Protein AF-A0A8D8SA68-F1 (afdb_monomer_lite)

Radius of gyration: 17.82 Å; chains: 1; bounding box: 41×41×46 Å

pLDDT: mean 88.43, std 13.24, range [37.03, 98.44]

Sequence (129 aa):
MVAFEKQLNEIISTVRPQAKPLPGYDGGDCRHDMDLDCDEVYPNIFLSDGLTAKNKEYLKRIGVTHVVNAAKGRKFGMVNTTSDYYKDVGIKFLGLELMDLPIANISCHFRDVADFIEDALDNKGTRSR

InterPro domains:
  IPR020405 Atypical dual specificity phosphatase, subfamily A [PR01909] (39-50)
  IPR020405 Atypical dual specificity phosphatase, subfamily A [PR01909] (59-68)
  IPR020405 Atypical dual specificity phosphatase, subfamily A [PR01909] (93-104)
  IPR020405 Atypical dual specificity phosphatase, subfamily A [PR01909] (113-122)
  IPR020405 Atypical dual specificity phosphatase, subfamily A [PTHR45682] (32-125)
  IPR029021 Protein-tyrosine phosphatase-like [G3DSA:3.90.190.10] (25-127)
  IPR029021 Protein-tyrosine phosphatase-like [SSF52799] (35-125)

Organism: NCBI:txid428564

Structure (mmCIF, N/CA/C/O backbone):
data_AF-A0A8D8SA68-F1
#
_entry.id   AF-A0A8D8SA68-F1
#
loop_
_atom_site.group_PDB
_atom_site.id
_atom_site.type_symbol
_atom_site.label_atom_id
_atom_site.label_alt_id
_atom_site.label_comp_id
_atom_site.label_asym_id
_atom_site.label_entity_id
_atom_site.label_seq_id
_atom_site.pdbx_PDB_ins_code
_atom_site.Cartn_x
_atom_site.Cartn_y
_atom_site.Cartn_z
_atom_site.occupancy
_atom_site.B_iso_or_equiv
_atom_site.auth_seq_id
_atom_site.auth_comp_id
_atom_site.auth_asym_id
_atom_site.auth_atom_id
_atom_site.pdbx_PDB_model_num
ATOM 1 N N . MET A 1 1 ? 17.472 -25.282 -29.111 1.00 59.91 1 MET A N 1
ATOM 2 C CA . MET A 1 1 ? 16.830 -23.952 -29.222 1.00 59.91 1 MET A CA 1
ATOM 3 C C . MET A 1 1 ? 15.435 -24.021 -29.845 1.00 59.91 1 MET A C 1
ATOM 5 O O . MET A 1 1 ? 14.513 -23.552 -29.206 1.00 59.91 1 MET A O 1
ATOM 9 N N . VAL A 1 2 ? 15.231 -24.699 -30.983 1.00 66.75 2 VAL A N 1
ATOM 10 C CA . VAL A 1 2 ? 13.934 -24.743 -31.710 1.00 66.75 2 VAL A CA 1
ATOM 11 C C . VAL A 1 2 ? 12.741 -25.322 -30.914 1.00 66.75 2 VAL A C 1
ATOM 13 O O . VAL A 1 2 ? 11.602 -24.911 -31.108 1.00 66.75 2 VAL A O 1
ATOM 16 N N . ALA A 1 3 ? 12.974 -26.268 -29.998 1.00 70.31 3 ALA A N 1
ATOM 17 C CA . ALA A 1 3 ? 11.900 -26.874 -29.199 1.00 70.31 3 ALA A CA 1
ATOM 18 C C . ALA A 1 3 ? 11.290 -25.908 -28.160 1.00 70.31 3 ALA A C 1
ATOM 20 O O . ALA A 1 3 ? 10.088 -25.952 -27.919 1.00 70.31 3 ALA A O 1
ATOM 21 N N . PHE A 1 4 ? 12.101 -25.008 -27.594 1.00 74.00 4 PHE A N 1
ATOM 22 C CA . PHE A 1 4 ? 11.661 -24.047 -26.575 1.00 74.00 4 PHE A CA 1
ATOM 23 C C . PHE A 1 4 ? 10.782 -22.945 -27.174 1.00 74.00 4 PHE A C 1
ATOM 25 O O . PHE A 1 4 ? 9.775 -22.570 -26.585 1.00 74.00 4 PHE A O 1
ATOM 32 N N . GLU A 1 5 ? 11.120 -22.467 -28.374 1.00 82.81 5 GLU A N 1
ATOM 33 C CA . GLU A 1 5 ? 10.325 -21.460 -29.087 1.00 82.81 5 GLU A CA 1
ATOM 34 C C . GLU A 1 5 ? 8.953 -21.998 -29.497 1.00 82.81 5 GLU A C 1
ATOM 36 O O . GLU A 1 5 ? 7.956 -21.290 -29.385 1.00 82.81 5 GLU A O 1
ATOM 41 N N . LYS A 1 6 ? 8.872 -23.267 -29.924 1.00 82.12 6 LYS A N 1
ATOM 42 C CA . LYS A 1 6 ? 7.584 -23.913 -30.220 1.00 82.12 6 LYS A CA 1
ATOM 43 C C . LYS A 1 6 ? 6.695 -23.994 -28.986 1.00 82.12 6 LYS A C 1
ATOM 45 O O . LYS A 1 6 ? 5.541 -23.589 -29.061 1.00 82.12 6 LYS A O 1
ATOM 50 N N . GLN A 1 7 ? 7.246 -24.459 -27.866 1.00 87.62 7 GLN A N 1
ATOM 51 C CA . GLN A 1 7 ? 6.507 -24.558 -26.611 1.00 87.62 7 GLN A CA 1
ATOM 52 C C . GLN A 1 7 ? 6.066 -23.176 -26.104 1.00 87.62 7 GLN A C 1
ATOM 54 O O . GLN A 1 7 ? 4.932 -23.016 -25.664 1.00 87.62 7 GLN A O 1
ATOM 59 N N . LEU A 1 8 ? 6.926 -22.157 -26.206 1.00 83.81 8 LEU A N 1
ATOM 60 C CA . LEU A 1 8 ? 6.585 -20.789 -25.812 1.00 83.81 8 LEU A CA 1
ATOM 61 C C . LEU A 1 8 ? 5.465 -20.200 -26.685 1.00 83.81 8 LEU A C 1
ATOM 63 O O . LEU A 1 8 ? 4.507 -19.645 -26.152 1.00 83.81 8 LEU A O 1
ATOM 67 N N . ASN A 1 9 ? 5.551 -20.353 -28.009 1.00 86.25 9 ASN A N 1
ATOM 68 C CA . ASN A 1 9 ? 4.514 -19.880 -28.933 1.00 86.25 9 ASN A CA 1
ATOM 69 C C . ASN A 1 9 ? 3.175 -20.595 -28.709 1.00 86.25 9 ASN A C 1
ATOM 71 O O . ASN A 1 9 ? 2.112 -19.971 -28.747 1.00 86.25 9 ASN A O 1
ATOM 75 N N . GLU A 1 10 ? 3.216 -21.897 -28.433 1.00 89.69 10 GLU A N 1
ATOM 76 C CA . GLU A 1 10 ? 2.029 -22.672 -28.087 1.00 89.69 10 GLU A CA 1
ATOM 77 C C . GLU A 1 10 ? 1.394 -22.144 -26.798 1.00 89.69 10 GLU A C 1
ATOM 79 O O . GLU A 1 10 ? 0.206 -21.828 -26.800 1.00 89.69 10 GLU A O 1
ATOM 84 N N . ILE A 1 11 ? 2.183 -21.926 -25.742 1.00 87.44 11 ILE A N 1
ATOM 85 C CA . ILE A 1 11 ? 1.702 -21.369 -24.469 1.00 87.44 11 ILE A CA 1
ATOM 86 C C . ILE A 1 11 ? 1.076 -19.984 -24.669 1.00 87.44 11 ILE A C 1
ATOM 88 O O . ILE A 1 11 ? -0.051 -19.767 -24.231 1.00 87.44 11 ILE A O 1
ATOM 92 N N . ILE A 1 12 ? 1.752 -19.067 -25.369 1.00 85.56 12 ILE A N 1
ATOM 93 C CA . ILE A 1 12 ? 1.243 -17.703 -25.609 1.00 85.56 12 ILE A CA 1
ATOM 94 C C . ILE A 1 12 ? -0.083 -17.730 -26.388 1.00 85.56 12 ILE A C 1
ATOM 96 O O . ILE A 1 12 ? -0.968 -16.914 -26.139 1.00 85.56 12 ILE A O 1
ATOM 100 N N . SER A 1 13 ? -0.245 -18.671 -27.323 1.00 83.81 13 SER A N 1
ATOM 101 C CA . SER A 1 13 ? -1.454 -18.759 -28.154 1.00 83.81 13 SER A CA 1
ATOM 102 C C . SER A 1 13 ? -2.633 -19.470 -27.474 1.00 83.81 13 SER A C 1
ATOM 104 O O . SER A 1 13 ? -3.791 -19.109 -27.724 1.00 83.81 13 SER A O 1
ATOM 106 N N . THR A 1 14 ? -2.356 -20.451 -26.610 1.00 85.56 14 THR A N 1
ATOM 107 C CA . THR A 1 14 ? -3.364 -21.356 -26.030 1.00 85.56 14 THR A CA 1
ATOM 108 C C . THR A 1 14 ? -3.763 -20.998 -24.605 1.00 85.56 14 THR A C 1
ATOM 110 O O . THR A 1 14 ? -4.927 -21.176 -24.242 1.00 85.56 14 THR A O 1
ATOM 113 N N . VAL A 1 15 ? -2.847 -20.459 -23.796 1.00 85.50 15 VAL A N 1
ATOM 114 C CA . VAL A 1 15 ? -3.153 -20.094 -22.413 1.00 85.50 15 VAL A CA 1
ATOM 115 C C . VAL A 1 15 ? -3.982 -18.818 -22.413 1.00 85.50 15 VAL A C 1
ATOM 117 O O . VAL A 1 15 ? -3.536 -17.745 -22.814 1.00 85.50 15 VAL A O 1
ATOM 120 N N . ARG A 1 16 ? -5.225 -18.939 -21.953 1.00 75.12 16 ARG A N 1
ATOM 121 C CA . ARG A 1 16 ? -6.081 -17.802 -21.624 1.00 75.12 16 ARG A CA 1
ATOM 122 C C . ARG A 1 16 ? -5.946 -17.542 -20.123 1.00 75.12 16 ARG A C 1
ATOM 124 O O . ARG A 1 16 ? -6.341 -18.410 -19.342 1.00 75.12 16 ARG A O 1
ATOM 131 N N . PRO A 1 17 ? -5.391 -16.395 -19.697 1.00 68.75 17 PRO A N 1
ATOM 132 C CA . PRO A 1 17 ? -5.432 -16.001 -18.297 1.00 68.75 17 PRO A CA 1
ATOM 133 C C . PRO A 1 17 ? -6.887 -15.957 -17.830 1.00 68.75 17 PRO A C 1
ATOM 135 O O . PRO A 1 17 ? -7.763 -15.497 -18.564 1.00 68.75 17 PRO A O 1
ATOM 138 N N . GLN A 1 18 ? -7.159 -16.438 -16.620 1.00 68.69 18 GLN A N 1
ATOM 139 C CA . GLN A 1 18 ? -8.487 -16.265 -16.045 1.00 68.69 18 GLN A CA 1
ATOM 140 C C . GLN A 1 18 ? -8.701 -14.779 -15.759 1.00 68.69 18 GLN A C 1
ATOM 142 O O . GLN A 1 18 ? -8.043 -14.210 -14.890 1.00 68.69 18 GLN A O 1
ATOM 147 N N . ALA A 1 19 ? -9.613 -14.150 -16.497 1.00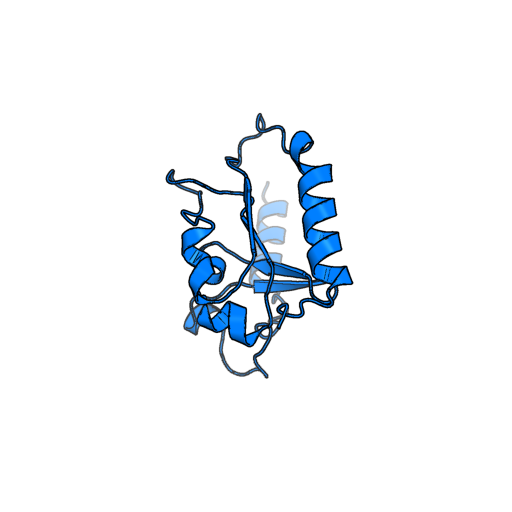 69.44 19 ALA A N 1
ATOM 148 C CA . ALA A 1 19 ? -10.015 -12.779 -16.240 1.00 69.44 19 ALA A CA 1
ATOM 149 C C . ALA A 1 19 ? -10.895 -12.755 -14.985 1.00 69.44 19 ALA A C 1
ATOM 151 O O . ALA A 1 19 ? -12.073 -13.109 -15.032 1.00 69.44 19 ALA A O 1
ATOM 152 N N . LYS A 1 20 ? -10.308 -12.374 -13.849 1.00 76.69 20 LYS A N 1
ATOM 153 C CA . LYS A 1 20 ? -11.072 -12.057 -12.643 1.00 76.69 20 LYS A CA 1
ATOM 154 C C . LYS A 1 20 ? -11.597 -10.621 -12.742 1.00 76.69 20 LYS A C 1
ATOM 156 O O . LYS A 1 20 ? -10.842 -9.747 -13.189 1.00 76.69 20 LYS A O 1
ATOM 161 N N . PRO A 1 21 ? -12.843 -10.355 -12.312 1.00 83.56 21 PRO A N 1
ATOM 162 C CA . PRO A 1 21 ? -13.329 -8.987 -12.201 1.00 83.56 21 PRO A CA 1
ATOM 163 C C . PRO A 1 21 ? -12.434 -8.181 -11.252 1.00 83.56 21 PRO A C 1
ATOM 165 O O . PRO A 1 21 ? -11.767 -8.745 -10.380 1.00 83.56 21 PRO A O 1
ATOM 168 N N . LEU A 1 22 ? -12.403 -6.861 -11.439 1.00 89.06 22 LEU A N 1
ATOM 169 C CA . LEU A 1 22 ? -11.772 -5.971 -10.469 1.00 89.06 22 LEU A CA 1
ATOM 170 C C . LEU A 1 22 ? -12.519 -6.069 -9.133 1.00 89.06 22 LEU A C 1
ATOM 172 O O . LEU A 1 22 ? -13.754 -6.100 -9.138 1.00 89.06 22 LEU A O 1
ATOM 176 N N . PRO A 1 23 ? -11.810 -6.081 -7.992 1.00 91.25 23 PRO A N 1
ATOM 177 C CA . PRO A 1 23 ? -12.447 -5.947 -6.691 1.00 91.25 23 PRO A CA 1
ATOM 178 C C . PRO A 1 23 ? -13.459 -4.788 -6.662 1.00 91.25 23 PRO A C 1
ATOM 180 O O . PRO A 1 23 ? -13.186 -3.682 -7.123 1.00 91.25 23 PRO A O 1
ATOM 183 N N . GLY A 1 24 ? -14.661 -5.048 -6.144 1.00 89.81 24 GLY A N 1
ATOM 184 C CA . GLY A 1 24 ? -15.746 -4.061 -6.105 1.00 89.81 24 GLY A CA 1
ATOM 185 C C . GLY A 1 24 ? -16.471 -3.814 -7.437 1.00 89.81 24 GLY A C 1
ATOM 186 O O . GLY A 1 24 ? -17.187 -2.814 -7.533 1.00 89.81 24 GLY A O 1
ATOM 187 N N . TYR A 1 25 ? -16.305 -4.682 -8.442 1.00 87.75 25 TYR A N 1
ATOM 188 C CA . TYR A 1 25 ? -17.085 -4.694 -9.686 1.00 87.75 25 TYR A CA 1
ATOM 189 C C . TYR A 1 25 ? -17.647 -6.093 -9.984 1.00 87.75 25 TYR A C 1
ATOM 191 O O . TYR A 1 25 ? -16.964 -7.099 -9.810 1.00 87.75 25 TYR A O 1
ATOM 199 N N . ASP A 1 26 ? -18.880 -6.150 -10.495 1.00 79.38 26 ASP A N 1
ATOM 200 C CA . ASP A 1 26 ? -19.654 -7.398 -10.635 1.00 79.38 26 ASP A CA 1
ATOM 201 C C . ASP A 1 26 ? -19.409 -8.141 -11.971 1.00 79.38 26 ASP A C 1
ATOM 203 O O . ASP A 1 26 ? -19.995 -9.192 -12.228 1.00 79.38 26 ASP A O 1
ATOM 207 N N . GLY A 1 27 ? -18.507 -7.624 -12.814 1.00 69.38 27 GLY A N 1
ATOM 208 C CA . GLY A 1 27 ? -18.155 -8.174 -14.128 1.00 69.38 27 GLY A CA 1
ATOM 209 C C . GLY A 1 27 ? -18.837 -7.452 -15.297 1.00 69.38 27 GLY A C 1
ATOM 210 O O . GLY A 1 27 ? -20.022 -7.138 -15.248 1.00 69.38 27 GLY A O 1
ATOM 211 N N . GLY A 1 28 ? -18.066 -7.178 -16.356 1.00 59.72 28 GLY A N 1
ATOM 212 C CA . GLY A 1 28 ? -18.523 -6.497 -17.578 1.00 59.72 28 GLY A CA 1
ATOM 213 C C . GLY A 1 28 ? -17.464 -5.569 -18.173 1.00 59.72 28 GLY A C 1
ATOM 214 O O . GLY A 1 28 ? -17.274 -5.551 -19.384 1.00 59.72 28 GLY A O 1
ATOM 215 N N . ASP A 1 29 ? -16.708 -4.896 -17.309 1.00 57.84 29 ASP A N 1
ATOM 216 C CA . ASP A 1 29 ? -15.661 -3.961 -17.708 1.00 57.84 29 ASP A CA 1
ATOM 217 C C . ASP A 1 29 ? -14.293 -4.647 -17.687 1.00 57.84 29 ASP A C 1
ATOM 219 O O . ASP A 1 29 ? -13.930 -5.324 -16.715 1.00 57.84 29 ASP A O 1
ATOM 223 N N . CYS A 1 30 ? -13.521 -4.499 -18.763 1.00 63.56 30 CYS A N 1
ATOM 224 C CA . CYS A 1 30 ? -12.171 -5.040 -18.786 1.00 63.56 30 CYS A CA 1
ATOM 225 C C . CYS A 1 30 ? -11.224 -4.122 -17.995 1.00 63.56 30 CYS A C 1
ATOM 227 O O . CYS A 1 30 ? -11.346 -2.900 -18.038 1.00 63.56 30 CYS A O 1
ATOM 229 N N . ARG A 1 31 ? -10.262 -4.711 -17.265 1.00 72.31 31 ARG A N 1
ATOM 230 C CA . ARG A 1 31 ? -9.259 -3.977 -16.458 1.00 72.31 31 ARG A CA 1
ATOM 231 C C . ARG A 1 31 ? -8.578 -2.847 -17.247 1.00 72.31 31 ARG A C 1
ATOM 233 O O . ARG A 1 31 ? -8.283 -1.791 -16.699 1.00 72.31 31 ARG A O 1
ATOM 240 N N . HIS A 1 32 ? -8.395 -3.071 -18.551 1.00 70.19 32 HIS A N 1
ATOM 241 C CA . HIS A 1 32 ? -7.801 -2.120 -19.485 1.00 70.19 32 HIS A CA 1
ATOM 242 C C . HIS A 1 32 ? -8.631 -0.854 -19.712 1.00 70.19 32 HIS A C 1
ATOM 244 O O . HIS A 1 32 ? -8.037 0.211 -19.845 1.00 70.19 32 HIS A O 1
ATOM 250 N N . ASP A 1 33 ? -9.964 -0.933 -19.723 1.00 77.06 33 ASP A N 1
ATOM 251 C CA . ASP A 1 33 ? -10.812 0.239 -19.994 1.00 77.06 33 ASP A CA 1
ATOM 252 C C . ASP A 1 33 ? -10.813 1.235 -18.824 1.00 77.06 33 ASP A C 1
ATOM 254 O O . ASP A 1 33 ? -11.041 2.428 -19.020 1.00 77.06 33 ASP A O 1
ATOM 258 N N . MET A 1 34 ? -10.537 0.756 -17.606 1.00 76.88 34 MET A N 1
ATOM 259 C CA . MET A 1 34 ? -10.495 1.586 -16.398 1.00 76.88 34 MET A CA 1
ATOM 260 C C . MET A 1 34 ? -9.089 2.047 -15.996 1.00 76.88 34 MET A C 1
ATOM 262 O O . MET A 1 34 ? -8.978 2.822 -15.048 1.00 76.88 34 MET A O 1
ATOM 266 N N . ASP A 1 35 ? -8.035 1.576 -16.673 1.00 86.12 35 ASP A N 1
ATOM 267 C CA . ASP A 1 35 ? -6.632 1.799 -16.276 1.00 86.12 35 ASP A CA 1
ATOM 268 C C . ASP A 1 35 ? -6.375 1.410 -14.799 1.00 86.12 35 ASP A C 1
ATOM 270 O O . ASP A 1 35 ? -5.722 2.120 -14.032 1.00 86.12 35 ASP A O 1
ATOM 274 N N . LEU A 1 36 ? -6.975 0.286 -14.381 1.00 90.31 36 LEU A N 1
ATOM 275 C CA . LEU A 1 36 ? -6.898 -0.261 -13.025 1.00 90.31 36 LEU A CA 1
ATOM 276 C C . LEU A 1 36 ? -6.301 -1.666 -13.053 1.00 90.31 36 LEU A C 1
ATOM 278 O O . LEU A 1 36 ? -6.770 -2.537 -13.789 1.00 90.31 36 LEU A O 1
ATOM 282 N N . ASP A 1 37 ? -5.338 -1.913 -12.170 1.00 91.75 37 ASP A N 1
ATOM 283 C CA . ASP A 1 37 ? -4.776 -3.236 -11.925 1.00 91.75 37 ASP A CA 1
ATOM 284 C C . ASP A 1 37 ? -4.671 -3.507 -10.423 1.00 91.75 37 ASP A C 1
ATOM 286 O O . ASP A 1 37 ? -3.925 -2.854 -9.684 1.00 91.75 37 ASP A O 1
ATOM 290 N N . CYS A 1 38 ? -5.498 -4.443 -9.959 1.00 93.50 38 CYS A N 1
ATOM 291 C CA . CYS A 1 38 ? -5.631 -4.791 -8.556 1.00 93.50 38 CYS A CA 1
ATOM 292 C C . CYS A 1 38 ? -6.270 -6.169 -8.385 1.00 93.50 38 CYS A C 1
ATOM 294 O O . CYS A 1 38 ? -7.279 -6.484 -9.021 1.00 93.50 38 CYS A O 1
ATOM 296 N N . ASP A 1 39 ? -5.711 -6.955 -7.471 1.00 93.00 39 ASP A N 1
ATOM 297 C CA . ASP A 1 39 ? -6.204 -8.269 -7.080 1.00 93.00 39 ASP A CA 1
ATOM 298 C C . ASP A 1 39 ? -6.302 -8.380 -5.557 1.00 93.00 39 ASP A C 1
ATOM 300 O O . ASP A 1 39 ? -5.396 -7.977 -4.826 1.00 93.00 39 ASP A O 1
ATOM 304 N N . GLU A 1 40 ? -7.387 -8.985 -5.074 1.00 93.62 40 GLU A N 1
ATOM 305 C CA . GLU A 1 40 ? -7.480 -9.441 -3.687 1.00 93.62 40 GLU A CA 1
ATOM 306 C C . GLU A 1 40 ? -6.749 -10.784 -3.559 1.00 93.62 40 GLU A C 1
ATOM 308 O O . GLU A 1 40 ? -7.163 -11.798 -4.130 1.00 93.62 40 GLU A O 1
ATOM 313 N N . VAL A 1 41 ? -5.627 -10.785 -2.839 1.00 95.31 41 VAL A N 1
ATOM 314 C CA . VAL A 1 41 ? -4.741 -11.958 -2.712 1.00 95.31 41 VAL A CA 1
ATOM 315 C C . VAL A 1 41 ? -4.943 -12.723 -1.408 1.00 95.31 41 VAL A C 1
ATOM 317 O O . VAL A 1 41 ? -4.556 -13.885 -1.295 1.00 95.31 41 VAL A O 1
ATOM 320 N N . TYR A 1 42 ? -5.563 -12.074 -0.430 1.00 94.06 42 TYR A N 1
ATOM 321 C CA . TYR A 1 42 ? -5.994 -12.629 0.848 1.00 94.06 42 TYR A CA 1
ATOM 322 C C . TYR A 1 42 ? -7.176 -11.778 1.335 1.00 94.06 42 TYR A C 1
ATOM 324 O O . TYR A 1 42 ? -7.236 -10.613 0.943 1.00 94.06 42 TYR A O 1
ATOM 332 N N . PRO A 1 43 ? -8.111 -12.295 2.156 1.00 92.81 43 PRO A N 1
ATOM 333 C CA . PRO A 1 43 ? -9.244 -11.503 2.627 1.00 92.81 43 PRO A CA 1
ATOM 334 C C . PRO A 1 43 ? -8.826 -10.130 3.173 1.00 92.81 43 PRO A C 1
ATOM 336 O O . PRO A 1 43 ? -8.103 -10.048 4.168 1.00 92.81 43 PRO A O 1
ATOM 339 N N . ASN A 1 44 ? -9.303 -9.063 2.525 1.00 92.88 44 ASN A N 1
ATOM 340 C CA . ASN A 1 44 ? -8.975 -7.659 2.816 1.00 92.88 44 ASN A CA 1
ATOM 341 C C . ASN A 1 44 ? -7.502 -7.248 2.585 1.00 92.88 44 ASN A C 1
ATOM 343 O O . ASN A 1 44 ? -7.062 -6.221 3.104 1.00 92.88 44 ASN A O 1
ATOM 347 N N . ILE A 1 45 ? -6.740 -8.013 1.800 1.00 96.19 45 ILE A N 1
ATOM 348 C CA . ILE A 1 45 ? -5.387 -7.668 1.349 1.00 96.19 45 ILE A CA 1
ATOM 349 C C . ILE A 1 45 ? -5.375 -7.615 -0.173 1.00 96.19 45 ILE A C 1
ATOM 351 O O . ILE A 1 45 ? -5.580 -8.617 -0.864 1.00 96.19 45 ILE A O 1
ATOM 355 N N . PHE A 1 46 ? -5.064 -6.429 -0.680 1.00 97.00 46 PHE A N 1
ATOM 356 C CA . PHE A 1 46 ? -5.030 -6.130 -2.101 1.00 97.00 46 PHE A CA 1
ATOM 357 C C . PHE A 1 46 ? -3.595 -5.876 -2.551 1.00 97.00 46 PHE A C 1
ATOM 359 O O . PHE A 1 46 ? -2.846 -5.165 -1.877 1.00 97.00 46 PHE A O 1
ATOM 366 N N . LEU A 1 47 ? -3.225 -6.429 -3.701 1.00 96.94 47 LEU A N 1
ATOM 367 C CA . LEU A 1 47 ? -2.028 -6.032 -4.435 1.00 96.94 47 LEU A CA 1
ATOM 368 C C . LEU A 1 47 ? -2.465 -5.232 -5.650 1.00 96.94 47 LEU A C 1
ATOM 370 O O . LEU A 1 47 ? -3.347 -5.669 -6.385 1.00 96.94 47 LEU A O 1
ATOM 374 N N . SER A 1 48 ? -1.857 -4.068 -5.853 1.00 96.25 48 SER A N 1
ATOM 375 C CA . SER A 1 48 ? -2.184 -3.182 -6.964 1.00 96.25 48 SER A CA 1
ATOM 376 C C . SER A 1 48 ? -0.940 -2.552 -7.563 1.00 96.25 48 SER A C 1
ATOM 378 O O . SER A 1 48 ? 0.128 -2.516 -6.943 1.00 96.25 48 SER A O 1
ATOM 380 N N . ASP A 1 49 ? -1.108 -1.978 -8.745 1.00 95.69 49 ASP A N 1
ATOM 381 C CA . ASP A 1 49 ? -0.096 -1.143 -9.371 1.00 95.69 49 ASP A CA 1
ATOM 382 C C . ASP A 1 49 ? -0.089 0.300 -8.809 1.00 95.69 49 ASP A C 1
ATOM 384 O O . ASP A 1 49 ? -0.851 0.676 -7.905 1.00 95.69 49 ASP A O 1
ATOM 388 N N . GLY A 1 50 ? 0.810 1.129 -9.349 1.00 95.81 50 GLY A N 1
ATOM 389 C CA . GLY A 1 50 ? 0.983 2.517 -8.928 1.00 95.81 50 GLY A CA 1
ATOM 390 C C . GLY A 1 50 ? -0.110 3.477 -9.409 1.00 95.81 50 GLY A C 1
ATOM 391 O O . GLY A 1 50 ? -0.318 4.506 -8.755 1.00 95.81 50 GLY A O 1
ATOM 392 N N . LEU A 1 51 ? -0.788 3.189 -10.526 1.00 95.25 51 LEU A N 1
ATOM 393 C CA . LEU A 1 51 ? -1.916 3.996 -11.006 1.00 95.25 51 LEU A CA 1
ATOM 394 C C . LEU A 1 51 ? -3.141 3.764 -10.125 1.00 95.25 51 LEU A C 1
ATOM 396 O O . LEU A 1 51 ? -3.733 4.725 -9.626 1.00 95.25 51 LEU A O 1
ATOM 400 N N . THR A 1 52 ? -3.428 2.504 -9.808 1.00 95.94 52 THR A N 1
ATOM 401 C CA . THR A 1 52 ? -4.524 2.127 -8.914 1.00 95.94 52 THR A CA 1
ATOM 402 C C . THR A 1 52 ? -4.346 2.697 -7.511 1.00 95.94 52 THR A C 1
ATOM 404 O O . THR A 1 52 ? -5.295 3.242 -6.946 1.00 95.94 52 THR A O 1
ATOM 407 N N . ALA A 1 53 ? -3.123 2.676 -6.969 1.00 97.12 53 ALA A N 1
ATOM 408 C CA . ALA A 1 53 ? -2.827 3.281 -5.668 1.00 97.12 53 ALA A CA 1
ATOM 409 C C . ALA A 1 53 ? -3.142 4.792 -5.623 1.00 97.12 53 ALA A C 1
ATOM 411 O O . ALA A 1 53 ? -3.488 5.334 -4.575 1.00 97.12 53 ALA A O 1
ATOM 412 N N . LYS A 1 54 ? -3.067 5.491 -6.762 1.00 96.88 54 LYS A N 1
ATOM 413 C CA . LYS A 1 54 ? -3.424 6.916 -6.866 1.00 96.88 54 LYS A CA 1
ATOM 414 C C . LYS A 1 54 ? -4.929 7.145 -7.045 1.00 96.88 54 LYS A C 1
ATOM 416 O O . LYS A 1 54 ? -5.419 8.251 -6.817 1.00 96.88 54 LYS A O 1
ATOM 421 N N . ASN A 1 55 ? -5.702 6.126 -7.401 1.00 96.75 55 ASN A N 1
ATOM 422 C CA . ASN A 1 55 ? -7.144 6.260 -7.565 1.00 96.75 55 ASN A CA 1
ATOM 423 C C . ASN A 1 55 ? -7.871 6.167 -6.211 1.00 96.75 55 ASN A C 1
ATOM 425 O O . ASN A 1 55 ? -8.397 5.123 -5.823 1.00 96.75 55 ASN A O 1
ATOM 429 N N . LYS A 1 56 ? -7.936 7.287 -5.480 1.00 97.31 56 LYS A N 1
ATOM 430 C CA . LYS A 1 56 ? -8.593 7.346 -4.160 1.00 97.31 56 LYS A CA 1
ATOM 431 C C . LYS A 1 56 ? -10.070 6.946 -4.192 1.00 97.31 56 LYS A C 1
ATOM 433 O O . LYS A 1 56 ? -10.581 6.442 -3.195 1.00 97.31 56 LYS A O 1
ATOM 438 N N . GLU A 1 57 ? -10.769 7.210 -5.293 1.00 95.81 57 GLU A N 1
ATOM 439 C CA . GLU A 1 57 ? -12.180 6.847 -5.440 1.00 95.81 57 GLU A CA 1
ATOM 440 C C . GLU A 1 57 ? -12.344 5.329 -5.495 1.00 95.81 57 GLU A C 1
ATOM 442 O O . GLU A 1 57 ? -13.154 4.769 -4.754 1.00 95.81 57 GLU A O 1
ATOM 447 N N . TYR A 1 58 ? -11.503 4.661 -6.284 1.00 95.69 58 TYR A N 1
ATOM 448 C CA . TYR A 1 58 ? -11.472 3.208 -6.345 1.00 95.69 58 TYR A CA 1
ATOM 449 C C . TYR A 1 58 ? -11.046 2.583 -5.011 1.00 95.69 58 TYR A C 1
ATOM 451 O O . TYR A 1 58 ? -11.745 1.705 -4.510 1.00 95.69 58 TYR A O 1
ATOM 459 N N . LEU A 1 59 ? -9.986 3.093 -4.368 1.00 96.94 59 LEU A N 1
ATOM 460 C CA . LEU A 1 59 ? -9.575 2.624 -3.036 1.00 96.94 59 LEU A CA 1
ATOM 461 C C . LEU A 1 59 ? -10.724 2.722 -2.017 1.00 96.94 59 LEU A C 1
ATOM 463 O O . LEU A 1 59 ? -10.951 1.797 -1.239 1.00 96.94 59 LEU A O 1
ATOM 467 N N . LYS A 1 60 ? -11.501 3.814 -2.051 1.00 95.88 60 LYS A N 1
ATOM 468 C CA . LYS A 1 60 ? -12.699 3.967 -1.212 1.00 95.88 60 LYS A CA 1
ATOM 469 C C . LYS A 1 60 ? -13.797 2.967 -1.566 1.00 95.88 60 LYS A C 1
ATOM 471 O O . LYS A 1 60 ? -14.429 2.455 -0.644 1.00 95.88 60 LYS A O 1
ATOM 476 N N . ARG A 1 61 ? -14.044 2.713 -2.857 1.00 94.25 61 ARG A N 1
ATOM 477 C CA . ARG A 1 61 ? -15.050 1.743 -3.327 1.00 94.25 61 ARG A CA 1
ATOM 478 C C . ARG A 1 61 ? -14.784 0.355 -2.751 1.00 94.25 61 ARG A C 1
ATOM 480 O O . ARG A 1 61 ? -15.722 -0.288 -2.294 1.00 94.25 61 ARG A O 1
ATOM 487 N N . ILE A 1 62 ? -13.525 -0.076 -2.743 1.00 94.69 62 ILE A N 1
ATOM 488 C CA . ILE A 1 62 ? -13.136 -1.413 -2.268 1.00 94.69 62 ILE A CA 1
ATOM 489 C C . ILE A 1 62 ? -12.847 -1.468 -0.759 1.00 94.69 62 ILE A C 1
ATOM 491 O O . ILE A 1 62 ? -12.427 -2.499 -0.248 1.00 94.69 62 ILE A O 1
ATOM 495 N N . GLY A 1 63 ? -13.068 -0.368 -0.030 1.00 94.81 63 GLY A N 1
ATOM 496 C CA . GLY A 1 63 ? -12.931 -0.334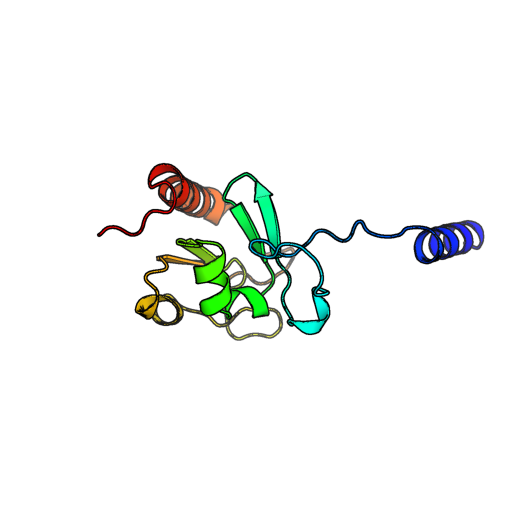 1.428 1.00 94.81 63 GLY A CA 1
ATOM 497 C C . GLY A 1 63 ? -11.492 -0.280 1.950 1.00 94.81 63 GLY A C 1
ATOM 498 O O . GLY A 1 63 ? -11.261 -0.591 3.118 1.00 94.81 63 GLY A O 1
ATOM 499 N N . VAL A 1 64 ? -10.517 0.138 1.136 1.00 96.44 64 VAL A N 1
ATOM 500 C CA . VAL A 1 64 ? -9.124 0.281 1.585 1.00 96.44 64 VAL A CA 1
ATOM 501 C C . VAL A 1 64 ? -9.010 1.380 2.644 1.00 96.44 64 VAL A C 1
ATOM 503 O O . VAL A 1 64 ? -9.473 2.508 2.461 1.00 96.44 64 VAL A O 1
ATOM 506 N N . THR A 1 65 ? -8.337 1.053 3.750 1.00 96.62 65 THR A N 1
ATOM 507 C CA . THR A 1 65 ? -8.040 1.982 4.857 1.00 96.62 65 THR A CA 1
ATOM 508 C C . THR A 1 65 ? -6.559 2.200 5.110 1.00 96.62 65 THR A C 1
ATOM 510 O O . THR A 1 65 ? -6.194 3.190 5.739 1.00 96.62 65 THR A O 1
ATOM 513 N N . HIS A 1 66 ? -5.711 1.302 4.619 1.00 97.62 66 HIS A N 1
ATOM 514 C CA . HIS A 1 66 ? -4.272 1.322 4.822 1.00 97.62 66 HIS A CA 1
ATOM 515 C C . HIS A 1 66 ? -3.590 1.078 3.478 1.00 97.62 66 HIS A C 1
ATOM 517 O O . HIS A 1 66 ? -3.980 0.177 2.740 1.00 97.62 66 HIS A O 1
ATOM 523 N N . VAL A 1 67 ? -2.582 1.886 3.154 1.00 98.38 67 VAL A N 1
ATOM 524 C CA . VAL A 1 67 ? -1.762 1.723 1.949 1.00 98.38 67 VAL A CA 1
ATOM 525 C C . VAL A 1 67 ? -0.308 1.559 2.360 1.00 98.38 67 VAL A C 1
ATOM 527 O O . VAL A 1 67 ? 0.271 2.454 2.979 1.00 98.38 67 VAL A O 1
ATOM 530 N N . VAL A 1 68 ? 0.286 0.433 1.962 1.00 98.44 68 VAL A N 1
ATOM 531 C CA . VAL A 1 68 ? 1.736 0.230 1.974 1.00 98.44 68 VAL A CA 1
ATOM 532 C C . VAL A 1 68 ? 2.262 0.516 0.572 1.00 98.44 68 VAL A C 1
ATOM 534 O O . VAL A 1 68 ? 1.985 -0.225 -0.365 1.00 98.44 68 VAL A O 1
ATOM 537 N N . ASN A 1 69 ? 3.027 1.592 0.410 1.00 98.38 69 ASN A N 1
ATOM 538 C CA . ASN A 1 69 ? 3.742 1.867 -0.832 1.00 98.38 69 ASN A CA 1
ATOM 539 C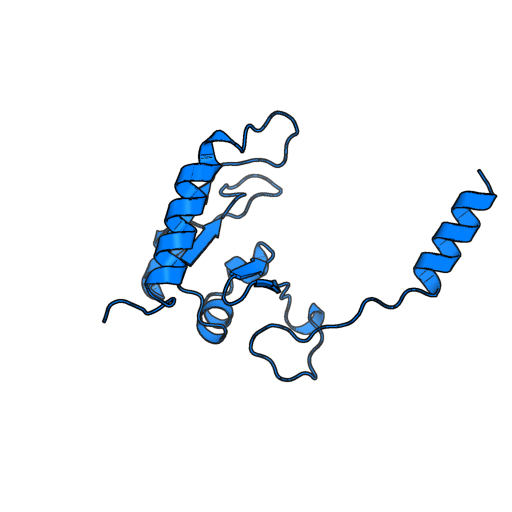 C . ASN A 1 69 ? 5.179 1.348 -0.711 1.00 98.38 69 ASN A C 1
ATOM 541 O O . ASN A 1 69 ? 6.044 2.026 -0.155 1.00 98.38 69 ASN A O 1
ATOM 545 N N . ALA A 1 70 ? 5.422 0.156 -1.254 1.00 97.62 70 ALA A N 1
ATOM 546 C CA . ALA A 1 70 ? 6.730 -0.499 -1.270 1.00 97.62 70 ALA A CA 1
ATOM 547 C C . ALA A 1 70 ? 7.697 0.048 -2.342 1.00 97.62 70 ALA A C 1
ATOM 549 O O . ALA A 1 70 ? 8.752 -0.532 -2.553 1.00 97.62 70 ALA A O 1
ATOM 550 N N . ALA A 1 71 ? 7.351 1.141 -3.026 1.00 97.06 71 ALA A N 1
ATOM 551 C CA . ALA A 1 71 ? 8.172 1.788 -4.048 1.00 97.06 71 ALA A CA 1
ATOM 552 C C . ALA A 1 71 ? 8.069 3.321 -3.943 1.00 97.06 71 ALA A C 1
ATOM 554 O O . ALA A 1 71 ? 7.989 4.024 -4.954 1.00 97.06 71 ALA A O 1
ATOM 555 N N . LYS A 1 72 ? 8.007 3.874 -2.722 1.00 97.81 72 LYS A N 1
ATOM 556 C CA . LYS A 1 72 ? 7.808 5.314 -2.498 1.00 97.81 72 LYS A CA 1
ATOM 557 C C . LYS A 1 72 ? 8.990 6.099 -3.054 1.00 97.81 72 LYS A C 1
ATOM 559 O O . LYS A 1 72 ? 10.109 5.986 -2.568 1.00 97.81 72 LYS A O 1
ATOM 564 N N . GLY A 1 73 ? 8.732 6.991 -4.004 1.00 96.69 73 GLY A N 1
ATOM 565 C CA . GLY A 1 73 ? 9.752 7.908 -4.501 1.00 96.69 73 GLY A CA 1
ATOM 566 C C . GLY A 1 73 ? 9.352 8.613 -5.787 1.00 96.69 73 GLY A C 1
ATOM 567 O O . GLY A 1 73 ? 8.219 8.512 -6.247 1.00 96.69 73 GLY A O 1
ATOM 568 N N . ARG A 1 74 ? 10.292 9.369 -6.359 1.00 95.88 74 ARG A N 1
ATOM 569 C CA . ARG A 1 74 ? 10.065 10.201 -7.558 1.00 95.88 74 ARG A CA 1
ATOM 570 C C . ARG A 1 74 ? 10.826 9.729 -8.794 1.00 95.88 74 ARG A C 1
ATOM 572 O O . ARG A 1 74 ? 10.694 10.337 -9.851 1.00 95.88 74 ARG A O 1
ATOM 579 N N . LYS A 1 75 ? 11.672 8.706 -8.655 1.00 94.62 75 LYS A N 1
ATOM 580 C CA . LYS A 1 75 ? 12.455 8.171 -9.773 1.00 94.62 75 LYS A CA 1
ATOM 581 C C . LYS A 1 75 ? 11.564 7.314 -10.673 1.00 94.62 75 LYS A C 1
ATOM 583 O O . LYS A 1 75 ? 10.473 6.907 -10.282 1.00 94.62 75 LYS A O 1
ATOM 588 N N . PHE A 1 76 ? 12.050 7.036 -11.878 1.00 92.25 76 PHE A N 1
ATOM 589 C CA . PHE A 1 76 ? 11.412 6.082 -12.778 1.00 92.25 76 PHE A CA 1
ATOM 590 C C . PHE A 1 76 ? 11.223 4.723 -12.080 1.00 92.25 76 PHE A C 1
ATOM 592 O O . PHE A 1 76 ? 12.125 4.268 -11.378 1.00 92.25 76 PHE A O 1
ATOM 599 N N . GLY A 1 77 ? 10.043 4.116 -12.240 1.00 91.12 77 GLY A N 1
ATOM 600 C CA . GLY A 1 77 ? 9.663 2.872 -11.558 1.00 91.12 77 GLY A CA 1
ATOM 601 C C . GLY A 1 77 ? 9.195 3.034 -10.104 1.00 91.12 77 GLY A C 1
ATOM 602 O O . GLY A 1 77 ? 8.849 2.043 -9.475 1.00 91.12 77 GLY A O 1
ATOM 603 N N . MET A 1 78 ? 9.159 4.258 -9.563 1.00 96.50 78 MET A N 1
ATOM 604 C CA . MET A 1 78 ? 8.678 4.536 -8.204 1.00 96.50 78 MET A CA 1
ATOM 605 C C . MET A 1 78 ? 7.308 5.224 -8.207 1.00 96.50 78 MET A C 1
ATOM 607 O O . MET A 1 78 ? 6.934 5.940 -9.141 1.00 96.50 78 MET A O 1
ATOM 611 N N . VAL A 1 79 ? 6.565 5.056 -7.116 1.00 97.38 79 VAL A N 1
ATOM 612 C CA . VAL A 1 79 ? 5.225 5.612 -6.927 1.00 97.38 79 VAL A CA 1
ATOM 613 C C . VAL A 1 79 ? 5.304 6.841 -6.021 1.00 97.38 79 VAL A C 1
ATOM 615 O O . VAL A 1 79 ? 5.520 6.744 -4.812 1.00 97.38 79 VAL A O 1
ATOM 618 N N . ASN A 1 80 ? 5.113 8.023 -6.611 1.00 97.44 80 ASN A N 1
ATOM 619 C CA . ASN A 1 80 ? 5.164 9.302 -5.898 1.00 97.44 80 ASN A CA 1
ATOM 620 C C . ASN A 1 80 ? 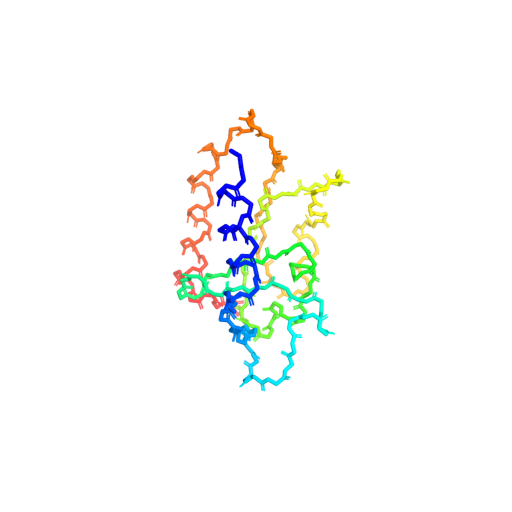3.860 9.580 -5.131 1.00 97.44 80 ASN A C 1
ATOM 622 O O . ASN A 1 80 ? 3.002 10.324 -5.609 1.00 97.44 80 ASN A O 1
ATOM 626 N N . THR A 1 81 ? 3.717 8.979 -3.950 1.00 97.38 81 THR A N 1
ATOM 627 C CA . THR A 1 81 ? 2.646 9.278 -2.986 1.00 97.38 81 THR A CA 1
ATOM 628 C C . THR A 1 81 ? 3.224 9.474 -1.586 1.00 97.38 81 THR A C 1
ATOM 630 O O . THR A 1 81 ? 4.268 8.921 -1.241 1.00 97.38 81 THR A O 1
ATOM 633 N N . THR A 1 82 ? 2.530 10.249 -0.759 1.00 97.38 82 THR A N 1
ATOM 634 C CA . THR A 1 82 ? 2.894 10.524 0.639 1.00 97.38 82 THR A CA 1
ATOM 635 C C . THR A 1 82 ? 1.666 10.380 1.532 1.00 97.38 82 THR A C 1
ATOM 637 O O . THR A 1 82 ? 0.554 10.237 1.030 1.00 97.38 82 THR A O 1
ATOM 640 N N . SER A 1 83 ? 1.832 10.468 2.853 1.00 96.81 83 SER A N 1
ATOM 641 C CA . SER A 1 83 ? 0.682 10.452 3.766 1.00 96.81 83 SER A CA 1
ATOM 642 C C . SER A 1 83 ? -0.312 11.583 3.481 1.00 96.81 83 SER A C 1
ATOM 644 O O . SER A 1 83 ? -1.516 11.365 3.579 1.00 96.81 83 SER A O 1
ATOM 646 N N . ASP A 1 84 ? 0.164 12.766 3.076 1.00 97.81 84 ASP A N 1
ATOM 647 C CA . ASP A 1 84 ? -0.707 13.896 2.723 1.00 97.81 84 ASP A CA 1
ATOM 648 C C . ASP A 1 84 ? -1.583 13.597 1.507 1.00 97.81 84 ASP A C 1
ATOM 650 O O . ASP A 1 84 ? -2.708 14.085 1.425 1.00 97.81 84 ASP A O 1
ATOM 654 N N . TYR A 1 85 ? -1.101 12.750 0.590 1.00 97.81 85 TYR A N 1
ATOM 655 C CA . TYR A 1 85 ? -1.878 12.329 -0.568 1.00 97.81 85 TYR A CA 1
ATOM 656 C C . TYR A 1 85 ? -3.168 11.611 -0.160 1.00 97.81 85 TYR A C 1
ATOM 658 O O . TYR A 1 85 ? -4.168 11.749 -0.842 1.00 97.81 85 TYR A O 1
ATOM 666 N N . TYR A 1 86 ? -3.176 10.877 0.950 1.00 97.81 86 TYR A N 1
ATOM 667 C CA . TYR A 1 86 ? -4.299 10.032 1.371 1.00 97.81 86 TYR A CA 1
ATOM 668 C C . TYR A 1 86 ? -5.141 10.631 2.512 1.00 97.81 86 TYR A C 1
ATOM 670 O O . TYR A 1 86 ? -6.151 10.055 2.926 1.00 97.81 86 TYR A O 1
ATOM 678 N N . LYS A 1 87 ? -4.730 11.794 3.029 1.00 95.12 87 LYS A N 1
ATOM 679 C CA . LYS A 1 87 ? -5.264 12.395 4.257 1.00 95.12 87 LYS A CA 1
ATOM 680 C C . LYS A 1 87 ? -6.745 12.765 4.164 1.00 95.12 87 LYS A C 1
ATOM 682 O O . LYS A 1 87 ? -7.494 12.542 5.108 1.00 95.12 87 LYS A O 1
ATOM 687 N N . ASP A 1 88 ?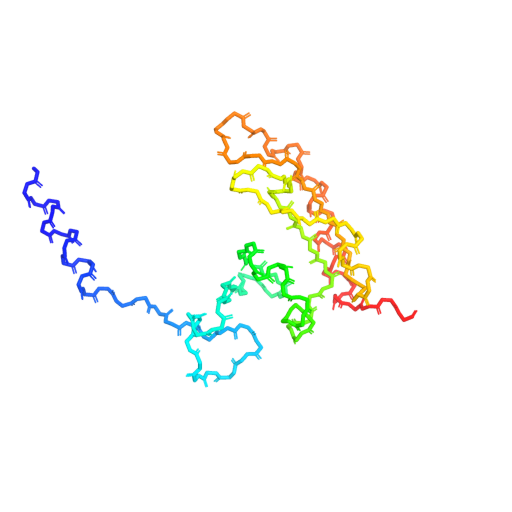 -7.173 13.295 3.023 1.00 96.62 88 ASP A N 1
ATOM 688 C CA . ASP A 1 88 ? -8.552 13.707 2.727 1.00 96.62 88 ASP A CA 1
ATOM 689 C C . ASP A 1 88 ? -9.548 12.541 2.689 1.00 96.62 88 ASP A C 1
ATOM 691 O O . ASP A 1 88 ? -10.746 12.736 2.889 1.00 96.62 88 ASP A O 1
ATOM 695 N N . VAL A 1 89 ? -9.063 11.320 2.460 1.00 95.94 89 VAL A N 1
ATOM 696 C CA . VAL A 1 89 ? -9.892 10.107 2.416 1.00 95.94 89 VAL A CA 1
ATOM 697 C C . VAL A 1 89 ? -9.716 9.211 3.643 1.00 95.94 89 VAL A C 1
ATOM 699 O O . VAL A 1 89 ? -10.333 8.142 3.714 1.00 95.94 89 VAL A O 1
ATOM 702 N N . GLY A 1 90 ? -8.926 9.654 4.627 1.00 95.50 90 GLY A N 1
ATOM 703 C CA . GLY A 1 90 ? -8.712 8.949 5.891 1.00 95.50 90 GLY A CA 1
ATOM 704 C C . GLY A 1 90 ? -7.994 7.608 5.733 1.00 95.50 90 GLY A C 1
ATOM 705 O O . GLY A 1 90 ? -8.250 6.699 6.516 1.00 95.50 90 GLY A O 1
ATOM 706 N N . ILE A 1 91 ? -7.153 7.464 4.704 1.00 96.81 91 ILE A N 1
ATOM 707 C CA . ILE A 1 91 ? -6.331 6.268 4.500 1.00 96.81 91 ILE A CA 1
ATOM 708 C C . ILE A 1 91 ? -4.994 6.467 5.227 1.00 96.81 91 ILE A C 1
ATOM 710 O O . ILE A 1 91 ? -4.298 7.459 4.992 1.00 96.81 91 ILE A O 1
ATOM 714 N N . LYS A 1 92 ? -4.628 5.525 6.106 1.00 97.06 92 LYS A N 1
ATOM 715 C CA . LYS A 1 92 ? -3.302 5.497 6.736 1.00 97.06 92 LYS A CA 1
ATOM 716 C C . LYS A 1 92 ? -2.265 5.054 5.708 1.00 97.06 92 LYS A C 1
ATOM 718 O O . LYS A 1 92 ? -2.535 4.208 4.857 1.00 97.06 92 LYS A O 1
ATOM 723 N N . PHE A 1 93 ? -1.063 5.609 5.794 1.00 98.19 93 PHE A N 1
ATOM 724 C CA . PHE A 1 93 ? -0.027 5.404 4.789 1.00 98.19 93 PHE A CA 1
ATOM 725 C C . PHE A 1 93 ? 1.298 4.996 5.428 1.00 98.19 93 PHE A C 1
ATOM 727 O O . PHE A 1 93 ? 1.810 5.703 6.296 1.00 98.19 93 PHE A O 1
ATOM 734 N N . LEU A 1 94 ? 1.882 3.915 4.918 1.00 98.38 94 LEU A N 1
ATOM 735 C CA . LEU A 1 94 ? 3.263 3.517 5.161 1.00 98.38 94 LEU A CA 1
ATOM 736 C C . LEU A 1 94 ? 3.995 3.507 3.817 1.00 98.38 94 LEU A C 1
ATOM 738 O O . LEU A 1 94 ? 3.587 2.820 2.886 1.00 98.38 94 LEU A O 1
ATOM 742 N N . GLY A 1 95 ? 5.068 4.281 3.687 1.00 97.88 95 GLY A N 1
ATOM 743 C CA . GLY A 1 95 ? 5.829 4.362 2.441 1.00 97.88 95 GLY A CA 1
ATOM 744 C C . GLY A 1 95 ? 7.285 3.978 2.639 1.00 97.88 95 GLY A C 1
ATOM 745 O O . GLY A 1 95 ? 7.974 4.613 3.435 1.00 97.88 95 GLY A O 1
ATOM 746 N N . LEU A 1 96 ? 7.747 2.990 1.877 1.00 97.62 96 LEU A N 1
ATOM 747 C CA . LEU A 1 96 ? 9.114 2.480 1.894 1.00 97.62 96 LEU A CA 1
ATOM 748 C C . LEU A 1 96 ? 9.869 3.029 0.685 1.00 97.62 96 LEU A C 1
ATOM 750 O O . LEU A 1 96 ? 9.437 2.851 -0.455 1.00 97.62 96 LEU A O 1
ATOM 754 N N . GLU A 1 97 ? 10.994 3.699 0.920 1.00 95.69 97 GLU A N 1
ATOM 755 C CA . GLU A 1 97 ? 11.837 4.244 -0.151 1.00 95.69 97 GLU A CA 1
ATOM 756 C C . GLU A 1 97 ? 12.720 3.153 -0.760 1.00 95.69 97 GLU A C 1
ATOM 758 O O . GLU A 1 97 ? 13.936 3.129 -0.587 1.00 95.69 97 GLU A O 1
ATOM 763 N N . LEU A 1 98 ? 12.081 2.223 -1.466 1.00 94.38 98 LEU A N 1
ATOM 764 C CA . LEU A 1 98 ? 12.730 1.079 -2.089 1.00 94.38 98 LEU A CA 1
ATOM 765 C C . LEU A 1 98 ? 12.746 1.247 -3.606 1.00 94.38 98 LEU A C 1
ATOM 767 O O . LEU A 1 98 ? 11.747 1.600 -4.231 1.00 94.38 98 LEU A O 1
ATOM 771 N N . MET A 1 99 ? 13.909 0.987 -4.194 1.00 93.75 99 MET A N 1
ATOM 772 C CA . MET A 1 99 ? 14.042 0.761 -5.628 1.00 93.75 99 MET A CA 1
ATOM 773 C C . MET A 1 99 ? 14.094 -0.744 -5.869 1.00 93.75 99 MET A C 1
ATOM 775 O O . MET A 1 99 ? 14.734 -1.453 -5.092 1.00 93.75 99 MET A O 1
ATOM 779 N N . ASP A 1 100 ? 13.479 -1.207 -6.954 1.00 93.25 100 ASP A N 1
ATOM 780 C CA . ASP A 1 100 ? 13.553 -2.604 -7.388 1.00 93.25 100 ASP A CA 1
ATOM 781 C C . ASP A 1 100 ? 14.957 -2.915 -7.934 1.00 93.25 100 ASP A C 1
ATOM 783 O O . ASP A 1 100 ? 15.242 -2.824 -9.129 1.00 93.25 100 ASP A O 1
ATOM 787 N N . LEU A 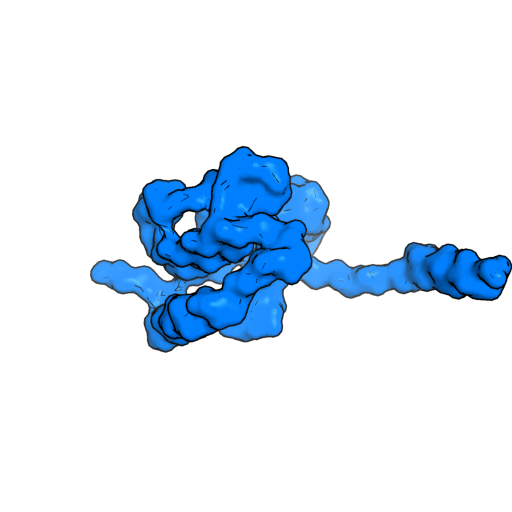1 101 ? 15.885 -3.147 -7.008 1.00 93.81 101 LEU A N 1
ATOM 788 C CA . LEU A 1 101 ? 17.284 -3.450 -7.265 1.00 93.81 101 LEU A CA 1
ATOM 789 C C . LEU A 1 101 ? 17.689 -4.668 -6.427 1.00 93.81 101 LEU A C 1
ATOM 791 O O . LEU A 1 101 ? 17.342 -4.721 -5.248 1.00 93.81 101 LEU A O 1
ATOM 795 N N . PRO A 1 102 ? 18.531 -5.582 -6.948 1.00 94.25 102 PRO A N 1
ATOM 796 C CA . PRO A 1 102 ? 18.974 -6.765 -6.201 1.00 94.25 102 PRO A CA 1
ATOM 797 C C . PRO A 1 102 ? 19.707 -6.460 -4.887 1.00 94.25 102 PRO A C 1
ATOM 799 O O . PRO A 1 102 ? 19.802 -7.315 -4.014 1.00 94.25 102 PRO A O 1
ATOM 802 N N . ILE A 1 103 ? 20.259 -5.249 -4.756 1.00 94.81 103 ILE A N 1
ATOM 803 C CA . ILE A 1 103 ? 20.981 -4.798 -3.561 1.00 94.81 103 ILE A CA 1
ATOM 804 C C . ILE A 1 103 ? 20.058 -4.184 -2.496 1.00 94.81 103 ILE A C 1
ATOM 806 O O . ILE A 1 103 ? 20.510 -3.894 -1.389 1.00 94.81 103 ILE A O 1
ATOM 810 N N . ALA A 1 104 ? 18.782 -3.951 -2.816 1.00 93.19 104 ALA A N 1
ATOM 811 C CA . ALA A 1 104 ? 17.828 -3.399 -1.868 1.00 93.19 104 ALA A CA 1
ATOM 812 C C . ALA A 1 104 ? 17.518 -4.437 -0.779 1.00 93.19 104 ALA A C 1
ATOM 814 O O . ALA A 1 104 ? 16.936 -5.489 -1.041 1.00 93.19 104 ALA A O 1
ATOM 815 N N . ASN A 1 105 ? 17.898 -4.136 0.463 1.00 94.56 105 ASN A N 1
ATOM 816 C CA . ASN A 1 105 ? 17.564 -4.987 1.596 1.00 94.56 105 ASN A CA 1
ATOM 817 C C . ASN A 1 105 ? 16.138 -4.689 2.078 1.00 94.56 105 ASN A C 1
ATOM 819 O O . ASN A 1 105 ? 15.940 -3.798 2.897 1.00 94.56 105 ASN A O 1
ATOM 823 N N . ILE A 1 106 ? 15.152 -5.441 1.590 1.00 96.44 106 ILE A N 1
ATOM 824 C CA . ILE A 1 106 ? 13.750 -5.269 2.002 1.00 96.44 106 ILE A CA 1
ATOM 825 C C . ILE A 1 106 ? 13.440 -5.887 3.371 1.00 96.44 106 ILE A C 1
ATOM 827 O O . ILE A 1 106 ? 12.434 -5.539 3.989 1.00 96.44 106 ILE A O 1
ATOM 831 N N . SER A 1 107 ? 14.293 -6.790 3.871 1.00 96.81 107 SER A N 1
ATOM 832 C CA . SER A 1 107 ? 13.990 -7.555 5.085 1.00 96.81 107 SER A CA 1
ATOM 833 C C . SER A 1 107 ? 13.972 -6.683 6.338 1.00 96.81 107 SER A C 1
ATOM 835 O O . SER A 1 107 ? 13.322 -7.038 7.318 1.00 96.81 107 SER A O 1
ATOM 837 N N . CYS A 1 108 ? 14.652 -5.531 6.316 1.00 96.62 108 CYS A N 1
ATOM 838 C CA . CYS A 1 108 ? 14.622 -4.574 7.420 1.00 96.62 108 CYS A CA 1
ATOM 839 C C . CYS A 1 108 ? 13.230 -3.962 7.645 1.00 96.62 108 CYS A C 1
ATOM 841 O O . CYS A 1 108 ? 12.965 -3.493 8.745 1.00 96.62 108 CYS A O 1
ATOM 843 N N . HIS A 1 109 ? 12.339 -4.008 6.649 1.00 97.50 109 HIS A N 1
ATOM 844 C CA . HIS A 1 109 ? 10.984 -3.461 6.740 1.00 97.50 109 HIS A CA 1
ATOM 845 C C . HIS A 1 109 ? 9.923 -4.504 7.101 1.00 97.50 109 HIS A C 1
ATOM 847 O O . HIS A 1 109 ? 8.775 -4.138 7.335 1.00 97.50 109 HIS A O 1
ATOM 853 N N . PHE A 1 110 ? 10.262 -5.798 7.140 1.00 96.94 110 PHE A N 1
ATOM 854 C CA . PHE A 1 110 ? 9.263 -6.859 7.303 1.00 96.94 110 PHE A CA 1
ATOM 855 C C . PHE A 1 110 ? 8.468 -6.734 8.597 1.00 96.94 110 PHE A C 1
ATOM 857 O O . PHE A 1 110 ? 7.259 -6.934 8.569 1.00 96.94 110 PHE A O 1
ATOM 864 N N . ARG A 1 111 ? 9.121 -6.378 9.711 1.00 97.44 111 ARG A N 1
ATOM 865 C CA . ARG A 1 111 ? 8.422 -6.203 10.987 1.00 97.44 111 ARG A CA 1
ATOM 866 C C . ARG A 1 111 ? 7.457 -5.021 10.930 1.00 97.44 111 ARG A C 1
ATOM 868 O O . ARG A 1 111 ? 6.277 -5.214 11.179 1.00 97.44 111 ARG A O 1
ATOM 875 N N . ASP A 1 112 ? 7.941 -3.850 10.524 1.00 96.88 112 ASP A N 1
ATOM 876 C CA . ASP A 1 112 ? 7.133 -2.626 10.469 1.00 96.88 112 ASP A CA 1
ATOM 877 C C . ASP A 1 112 ? 5.927 -2.771 9.529 1.00 96.88 112 ASP A C 1
ATOM 879 O O . ASP A 1 112 ? 4.824 -2.325 9.837 1.00 96.88 112 ASP A O 1
ATOM 883 N N . VAL A 1 113 ? 6.125 -3.419 8.376 1.00 98.06 113 VAL A N 1
ATOM 884 C CA . VAL A 1 113 ? 5.049 -3.689 7.415 1.00 98.06 113 VAL A CA 1
ATOM 885 C C . VAL A 1 113 ? 4.064 -4.716 7.965 1.00 98.06 113 VAL A C 1
ATOM 887 O O . VAL A 1 113 ? 2.862 -4.529 7.799 1.00 98.06 113 VAL A O 1
ATOM 890 N N . ALA A 1 114 ? 4.545 -5.777 8.620 1.00 97.00 114 ALA A N 1
ATOM 891 C CA . ALA A 1 114 ? 3.676 -6.776 9.234 1.00 97.00 114 ALA A CA 1
ATOM 892 C C . ALA A 1 114 ? 2.804 -6.155 10.332 1.00 97.00 114 ALA A C 1
ATOM 894 O O . ALA A 1 114 ? 1.593 -6.346 10.300 1.00 97.00 114 ALA A O 1
ATOM 895 N N . ASP A 1 115 ? 3.390 -5.346 11.218 1.00 96.69 115 ASP A N 1
ATOM 896 C CA . ASP A 1 115 ? 2.665 -4.642 12.285 1.00 96.69 115 ASP A CA 1
ATOM 897 C C . ASP A 1 115 ? 1.617 -3.673 11.707 1.00 96.69 115 ASP A C 1
ATOM 899 O O . ASP A 1 115 ? 0.502 -3.564 12.214 1.00 96.69 115 ASP A O 1
ATOM 903 N N . PHE A 1 116 ? 1.939 -2.995 10.600 1.00 97.12 116 PHE A N 1
ATOM 904 C CA . PHE A 1 116 ? 1.003 -2.100 9.916 1.00 97.12 116 PHE A CA 1
ATOM 905 C C . PHE A 1 116 ? -0.154 -2.846 9.230 1.00 97.12 116 PHE A C 1
ATOM 907 O O . PHE A 1 116 ? -1.284 -2.356 9.217 1.00 97.12 116 PHE A O 1
ATOM 914 N N . ILE A 1 117 ? 0.110 -4.024 8.656 1.00 96.25 117 ILE A N 1
ATOM 915 C CA . ILE A 1 117 ? -0.929 -4.894 8.085 1.00 96.25 117 ILE A CA 1
ATOM 916 C C . ILE A 1 117 ? -1.803 -5.481 9.202 1.00 96.25 117 ILE A C 1
ATOM 918 O O . ILE A 1 117 ? -3.022 -5.525 9.050 1.00 96.25 117 ILE A O 1
ATOM 922 N N . GLU A 1 118 ? -1.209 -5.890 10.323 1.00 94.69 118 GLU A N 1
ATOM 923 C CA . GLU A 1 118 ? -1.931 -6.400 11.493 1.00 94.69 118 GLU A CA 1
ATOM 924 C C . GLU A 1 118 ? -2.889 -5.335 12.056 1.00 94.69 118 GLU A C 1
ATOM 926 O O . GLU A 1 118 ? -4.084 -5.605 12.170 1.00 94.69 118 GLU A O 1
ATOM 931 N N . ASP A 1 119 ? -2.433 -4.088 12.248 1.00 93.06 119 ASP A N 1
ATOM 932 C CA . ASP A 1 119 ? -3.298 -2.959 12.649 1.00 93.06 119 ASP A CA 1
ATOM 933 C C . ASP A 1 119 ? -4.458 -2.728 11.661 1.00 93.06 119 ASP A C 1
ATOM 935 O O . ASP A 1 119 ? -5.589 -2.434 12.064 1.00 93.06 119 ASP A O 1
ATOM 939 N N . ALA A 1 120 ? -4.214 -2.886 10.357 1.00 93.56 120 ALA A N 1
ATOM 940 C CA . ALA A 1 120 ? -5.257 -2.742 9.346 1.00 93.56 120 ALA A CA 1
ATOM 941 C C . ALA A 1 120 ? -6.343 -3.827 9.465 1.00 93.56 120 ALA A C 1
ATOM 943 O O . ALA A 1 120 ? -7.537 -3.526 9.334 1.00 93.56 120 ALA A O 1
ATOM 944 N N . LEU A 1 121 ? -5.938 -5.073 9.723 1.00 91.00 121 LEU A N 1
ATOM 945 C CA . LEU A 1 121 ? -6.830 -6.230 9.811 1.00 91.00 121 LEU A CA 1
ATOM 946 C C . LEU A 1 121 ? -7.588 -6.288 11.146 1.00 91.00 121 LEU A C 1
ATOM 948 O O . LEU A 1 121 ? -8.797 -6.534 11.137 1.00 91.00 121 LEU A O 1
ATOM 952 N N . ASP A 1 122 ? -6.925 -6.001 12.268 1.00 84.19 122 ASP A N 1
ATOM 953 C CA . ASP A 1 122 ? -7.517 -6.044 13.615 1.00 84.19 122 ASP A CA 1
ATOM 954 C C . ASP A 1 122 ? -8.599 -4.982 13.808 1.00 84.19 122 ASP A C 1
ATOM 956 O O . ASP A 1 122 ? -9.657 -5.236 14.392 1.00 84.19 122 ASP A O 1
ATOM 960 N N . ASN A 1 123 ? -8.405 -3.807 13.210 1.00 69.94 123 ASN A N 1
ATOM 961 C CA . ASN A 1 123 ? -9.437 -2.778 13.160 1.00 69.94 123 ASN A CA 1
ATOM 962 C C . ASN A 1 123 ? -10.555 -3.109 12.151 1.00 69.94 123 ASN A C 1
ATOM 964 O O . ASN A 1 123 ? -11.398 -2.252 11.888 1.00 69.94 123 ASN A O 1
ATOM 968 N N . LYS A 1 124 ? -10.589 -4.311 11.551 1.00 62.41 124 LYS A N 1
ATOM 969 C CA . LYS A 1 124 ? -11.486 -4.707 10.443 1.00 62.41 124 LYS A CA 1
ATOM 970 C C . LYS A 1 124 ? -11.480 -3.722 9.268 1.00 62.41 124 LYS A C 1
ATOM 972 O O . LYS A 1 124 ? -12.510 -3.538 8.619 1.00 62.41 124 LYS A O 1
ATOM 977 N N . GLY A 1 125 ? -10.381 -3.000 9.053 1.00 54.88 125 GLY A N 1
ATOM 978 C CA . GLY A 1 125 ? -10.363 -1.869 8.129 1.00 54.88 125 GLY A CA 1
ATOM 979 C C . GLY A 1 125 ? -11.458 -0.830 8.416 1.00 54.88 125 GLY A C 1
ATOM 980 O O . GLY A 1 125 ? -11.977 -0.209 7.494 1.00 54.88 125 GLY A O 1
ATOM 981 N N . THR A 1 126 ? -11.879 -0.649 9.670 1.00 46.56 126 THR A N 1
ATOM 982 C CA . THR A 1 126 ? -12.861 0.378 10.027 1.00 46.56 126 THR A CA 1
ATOM 983 C C . THR A 1 126 ? -12.161 1.710 10.261 1.00 46.56 126 THR A C 1
ATOM 985 O O . THR A 1 126 ? -11.190 1.815 11.007 1.00 46.56 126 THR A O 1
ATOM 988 N N . ARG A 1 127 ? -12.658 2.759 9.594 1.00 49.03 127 ARG A N 1
ATOM 989 C CA . ARG A 1 127 ? -12.304 4.143 9.921 1.00 49.03 127 ARG A CA 1
ATOM 990 C C . ARG A 1 127 ? -12.668 4.377 11.388 1.00 49.03 127 ARG A C 1
ATOM 992 O O . ARG A 1 127 ? -13.840 4.215 11.735 1.00 49.03 127 ARG A O 1
ATOM 999 N N . SER A 1 128 ? -11.706 4.764 12.231 1.00 39.72 128 SER A N 1
ATOM 1000 C CA . SER A 1 128 ? -12.037 5.346 13.536 1.00 39.72 128 SER A CA 1
ATOM 1001 C C . SER A 1 128 ? -13.027 6.488 13.295 1.00 39.72 128 SER A C 1
ATOM 1003 O O . SER A 1 128 ? -12.752 7.379 12.490 1.00 39.72 128 SER A O 1
ATOM 1005 N N . ARG A 1 129 ? -14.214 6.362 13.897 1.00 37.03 129 ARG A N 1
ATOM 1006 C CA . ARG A 1 129 ? -15.288 7.358 13.842 1.00 37.03 129 ARG A CA 1
ATOM 1007 C C . ARG A 1 129 ? -14.883 8.653 14.526 1.00 37.03 129 ARG A C 1
ATOM 1009 O O . ARG A 1 129 ? -14.145 8.564 15.531 1.00 37.03 129 ARG A O 1
#

Secondary structure (DSSP, 8-state):
-HHHHHHHHHHHHH-----PPPTT--S-S-TTTTT--EEEEETTEEEE-HHHHH-HHHHHHTT--EEEETTBSSSTT-B---HHHHGGGT-EEEE----S-TT--GGGGHHHHHHHHHHHHHTTTPPP-

Foldseek 3Di:
DVVVVVVVVCCVVPDDPPQDDDQLDPDDDHCVVVVWAWDDPDVLDIDTDLVNVLPLVNCVSNLAQEDEQAFDDDDPPGRPDDQVSCVVVNHHYDYDNDDPDPPTDPVVCPVVVVVRVVVCVVCVSDRDD